Protein AF-A0A1H3NQT1-F1 (afdb_monomer_lite)

Secondary structure (DSSP, 8-state):
-HHHHHHHTS-HHHHHHHHHHHHHTTT---TT---SSSSTT-SS-HHHHHHHHHHHHHHHHTT----HHHHHHHHHHHHHT-

Sequence (82 aa):
MKQTATATGVSVGWACQLRMCFIRNGGMRETGKSTRGGRRRENLSREEEVAFLAPFIEKASAGGILIVSEIKQALDARLTGH

pLDDT: mean 82.45, std 11.01, range [46.78, 94.75]

Radius of gyration: 23.33 Å; chains: 1; bounding box: 44×28×61 Å

Structure (mmCIF, N/CA/C/O backbone):
data_AF-A0A1H3NQT1-F1
#
_entry.id   AF-A0A1H3NQT1-F1
#
loop_
_atom_site.group_PDB
_atom_site.id
_atom_site.type_symbol
_atom_site.label_atom_id
_atom_site.label_alt_id
_atom_site.label_comp_id
_atom_site.label_asym_id
_atom_site.label_entity_id
_atom_site.label_seq_id
_atom_site.pdbx_PDB_ins_code
_atom_site.Cartn_x
_atom_site.Cartn_y
_atom_site.Cartn_z
_atom_site.occupancy
_atom_site.B_iso_or_equiv
_atom_site.auth_seq_id
_atom_site.auth_comp_id
_atom_site.auth_asym_id
_atom_site.auth_atom_id
_atom_site.pdbx_PDB_model_num
ATOM 1 N N . MET A 1 1 ? 20.735 -3.031 -36.167 1.00 87.12 1 MET A N 1
ATOM 2 C CA . MET A 1 1 ? 19.589 -3.326 -35.274 1.00 87.12 1 MET A CA 1
ATOM 3 C C . MET A 1 1 ? 18.485 -4.144 -35.927 1.00 87.12 1 MET A C 1
ATOM 5 O O . MET A 1 1 ? 17.946 -4.984 -35.230 1.00 87.12 1 MET A O 1
ATOM 9 N N . LYS A 1 2 ? 18.145 -3.960 -37.217 1.00 88.81 2 LYS A N 1
ATOM 10 C CA . LYS A 1 2 ? 17.046 -4.705 -37.872 1.00 88.81 2 LYS A CA 1
ATOM 11 C C . LYS A 1 2 ? 17.191 -6.234 -37.781 1.00 88.81 2 LYS A C 1
ATOM 13 O O . LYS A 1 2 ? 16.288 -6.884 -37.285 1.00 88.81 2 LYS A O 1
ATOM 18 N N . GLN A 1 3 ? 18.349 -6.784 -38.149 1.00 90.50 3 GLN A N 1
ATOM 19 C CA . GLN A 1 3 ? 18.604 -8.232 -38.076 1.00 90.50 3 GLN A CA 1
ATOM 20 C C . GLN A 1 3 ? 18.501 -8.782 -36.641 1.00 90.50 3 GLN A C 1
ATOM 22 O O . GLN A 1 3 ? 17.861 -9.800 -36.406 1.00 90.50 3 GLN A O 1
ATOM 27 N N . THR A 1 4 ? 19.072 -8.071 -35.665 1.00 87.38 4 THR A N 1
ATOM 28 C CA . THR A 1 4 ? 18.988 -8.423 -34.239 1.00 87.38 4 THR A CA 1
ATOM 29 C C . THR A 1 4 ? 17.551 -8.380 -33.726 1.00 87.38 4 THR A C 1
ATOM 31 O O . THR A 1 4 ? 17.140 -9.261 -32.982 1.00 87.38 4 THR A O 1
ATOM 34 N N . ALA A 1 5 ? 16.779 -7.374 -34.140 1.00 92.06 5 ALA A N 1
ATOM 35 C CA . ALA A 1 5 ? 15.375 -7.211 -33.785 1.00 92.06 5 ALA A CA 1
ATOM 36 C C . ALA A 1 5 ? 14.524 -8.378 -34.311 1.00 92.06 5 ALA A C 1
ATOM 38 O O . ALA A 1 5 ? 13.757 -8.963 -33.554 1.00 92.06 5 ALA A O 1
ATOM 39 N N . THR A 1 6 ? 14.745 -8.790 -35.563 1.00 93.62 6 THR A N 1
ATOM 40 C CA . THR A 1 6 ? 14.104 -9.973 -36.155 1.00 93.62 6 THR A CA 1
ATOM 41 C C . THR A 1 6 ? 14.474 -11.256 -35.411 1.00 93.62 6 THR A C 1
ATOM 43 O O . THR A 1 6 ? 13.592 -12.038 -35.083 1.00 93.62 6 THR A O 1
ATOM 46 N N . ALA A 1 7 ? 15.755 -11.453 -35.085 1.00 92.81 7 ALA A N 1
ATOM 47 C CA . ALA A 1 7 ? 16.214 -12.644 -34.367 1.00 92.81 7 ALA A CA 1
ATOM 48 C C . ALA A 1 7 ? 15.711 -12.719 -32.911 1.00 92.81 7 ALA A C 1
ATOM 50 O O . ALA A 1 7 ? 15.573 -13.809 -32.368 1.00 92.81 7 ALA A O 1
ATOM 51 N N . THR A 1 8 ? 15.444 -11.573 -32.273 1.00 86.69 8 THR A N 1
ATOM 52 C CA . THR A 1 8 ? 14.980 -11.491 -30.873 1.00 86.69 8 THR A CA 1
ATOM 53 C C . THR A 1 8 ? 13.467 -11.301 -30.734 1.00 86.69 8 THR A C 1
ATOM 55 O O . THR A 1 8 ? 12.956 -11.375 -29.620 1.00 86.69 8 THR A O 1
ATOM 58 N N . GLY A 1 9 ? 12.747 -11.083 -31.841 1.00 92.56 9 GLY A N 1
ATOM 59 C CA . GLY A 1 9 ? 11.289 -10.918 -31.866 1.00 92.56 9 GLY A CA 1
ATOM 60 C C . GLY A 1 9 ? 10.795 -9.566 -31.343 1.00 92.56 9 GLY A C 1
ATOM 61 O O . GLY A 1 9 ? 9.686 -9.471 -30.825 1.00 92.56 9 GLY A O 1
ATOM 62 N N . VAL A 1 10 ? 11.620 -8.520 -31.420 1.00 93.31 10 VAL A N 1
ATOM 63 C CA . VAL A 1 10 ? 11.361 -7.228 -30.760 1.00 93.31 10 VAL A CA 1
ATOM 64 C C . VAL A 1 10 ? 11.432 -6.073 -31.745 1.00 93.31 10 VAL A C 1
ATOM 66 O O . VAL A 1 10 ? 11.934 -6.218 -32.857 1.00 93.31 10 VAL A O 1
ATOM 69 N N . SER A 1 11 ? 10.957 -4.890 -31.352 1.00 94.75 11 SER A N 1
ATOM 70 C CA . SER A 1 11 ? 11.049 -3.715 -32.221 1.00 94.75 11 SER A CA 1
ATOM 71 C C . SER A 1 11 ? 12.503 -3.264 -32.417 1.00 94.75 11 SER A C 1
ATOM 73 O O . SER A 1 11 ? 13.363 -3.438 -31.551 1.00 94.75 11 SER A O 1
ATOM 75 N N . VAL A 1 12 ? 12.791 -2.621 -33.553 1.00 93.88 12 VAL A N 1
ATOM 76 C CA . VAL A 1 12 ? 14.139 -2.112 -33.874 1.00 93.88 12 VAL A CA 1
ATOM 77 C C . VAL A 1 12 ? 14.639 -1.115 -32.820 1.00 93.88 12 VAL A C 1
ATOM 79 O O . VAL A 1 12 ? 15.823 -1.130 -32.473 1.00 93.88 12 VAL A O 1
ATOM 82 N N . GLY A 1 13 ? 13.739 -0.280 -32.289 1.00 94.00 13 GLY A N 1
ATOM 83 C CA . GLY A 1 13 ? 14.042 0.651 -31.201 1.00 94.00 13 GLY A CA 1
ATOM 84 C C . GLY A 1 13 ? 14.390 -0.074 -29.901 1.00 94.00 13 GLY A C 1
ATOM 85 O O . GLY A 1 13 ? 15.404 0.239 -29.277 1.00 94.00 13 GLY A O 1
ATOM 86 N N . TRP A 1 14 ? 13.624 -1.109 -29.544 1.00 91.81 14 TRP A N 1
ATOM 87 C CA . TRP A 1 14 ? 13.886 -1.895 -28.337 1.00 91.81 14 TRP A CA 1
ATOM 88 C C . TRP A 1 14 ? 15.182 -2.704 -28.441 1.00 91.81 14 TRP A C 1
ATOM 90 O O . TRP A 1 14 ? 15.950 -2.752 -27.487 1.00 91.81 14 TRP A O 1
ATOM 100 N N . ALA A 1 15 ? 15.508 -3.240 -29.621 1.00 94.69 15 ALA A N 1
ATOM 101 C CA . ALA A 1 15 ? 16.795 -3.892 -29.868 1.00 94.69 15 ALA A CA 1
ATOM 102 C C . ALA A 1 15 ? 17.988 -2.932 -29.676 1.00 94.69 15 ALA A C 1
ATOM 104 O O . ALA A 1 15 ? 19.024 -3.323 -29.136 1.00 94.69 15 ALA A O 1
ATOM 105 N N . CYS A 1 16 ? 17.844 -1.664 -30.080 1.00 93.12 16 CYS A N 1
ATOM 106 C CA . CYS A 1 16 ? 18.864 -0.640 -29.845 1.00 93.12 16 CYS A CA 1
ATOM 107 C C . CYS A 1 16 ? 19.043 -0.355 -28.347 1.00 93.12 16 CYS A C 1
ATOM 109 O O . CYS A 1 16 ? 20.169 -0.343 -27.845 1.00 93.12 16 CYS A O 1
ATOM 111 N N . GLN A 1 17 ? 17.927 -0.195 -27.631 1.00 90.56 17 GLN A N 1
ATOM 112 C CA . GLN A 1 17 ? 17.913 0.038 -26.189 1.00 90.56 17 GLN A CA 1
ATOM 113 C C . GLN A 1 17 ? 18.533 -1.135 -25.420 1.00 90.56 17 GLN A C 1
ATOM 115 O O . GLN A 1 17 ? 19.393 -0.916 -24.570 1.00 90.56 17 GLN A O 1
ATOM 120 N N . LEU A 1 18 ? 18.180 -2.377 -25.769 1.00 88.81 18 LEU A N 1
ATOM 121 C CA . LEU A 1 18 ? 18.763 -3.582 -25.177 1.00 88.81 18 LEU A CA 1
ATOM 122 C C . LEU A 1 18 ? 20.275 -3.662 -25.391 1.00 88.81 18 LEU A C 1
ATOM 124 O O . LEU A 1 18 ? 21.006 -3.933 -24.440 1.00 88.81 18 LEU A O 1
ATOM 128 N N . ARG A 1 19 ? 20.762 -3.388 -26.610 1.00 88.94 19 ARG A N 1
ATOM 1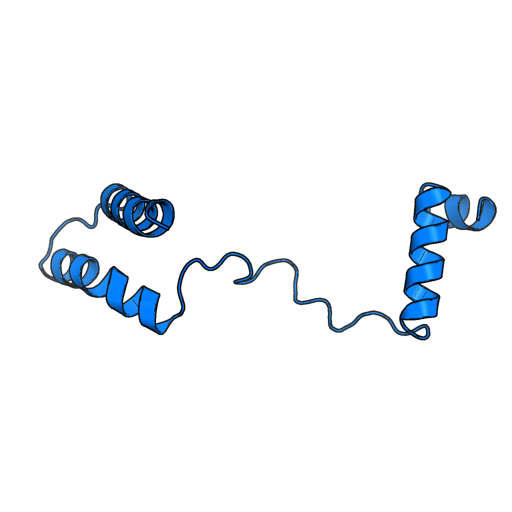29 C CA . ARG A 1 19 ? 22.207 -3.367 -26.890 1.00 88.94 19 ARG A CA 1
ATOM 130 C C . ARG A 1 19 ? 22.915 -2.306 -26.050 1.00 88.94 19 ARG A C 1
ATOM 132 O O . ARG A 1 19 ? 23.977 -2.580 -25.502 1.00 88.94 19 ARG A O 1
ATOM 139 N N . MET A 1 20 ? 22.339 -1.109 -25.940 1.00 90.31 20 MET A N 1
ATOM 140 C CA . MET A 1 20 ? 22.914 -0.034 -25.130 1.00 90.31 20 MET A CA 1
ATOM 141 C C . MET A 1 20 ? 22.953 -0.412 -23.645 1.00 90.31 20 MET A C 1
ATOM 143 O O . MET A 1 20 ? 23.978 -0.217 -23.001 1.00 90.31 20 MET A O 1
ATOM 147 N N . CYS A 1 21 ? 21.879 -0.999 -23.108 1.00 84.69 21 CYS A N 1
ATOM 148 C CA . CYS A 1 21 ? 21.853 -1.519 -21.740 1.00 84.69 21 CYS A CA 1
ATOM 149 C C . CYS A 1 21 ? 22.917 -2.603 -21.523 1.00 84.69 21 CYS A C 1
ATOM 151 O O . CYS A 1 21 ? 23.623 -2.562 -20.523 1.00 84.69 21 CYS A O 1
ATOM 153 N N . PHE A 1 22 ? 23.079 -3.530 -22.469 1.00 85.62 22 PHE A N 1
ATOM 154 C CA . PHE A 1 22 ? 24.099 -4.577 -22.395 1.00 85.62 22 PHE A CA 1
ATOM 155 C C . PHE A 1 22 ? 25.521 -4.000 -22.358 1.00 85.62 22 PHE A C 1
ATOM 157 O O . PHE A 1 22 ? 26.320 -4.402 -21.518 1.00 85.62 22 PHE A O 1
ATOM 164 N N . ILE A 1 23 ? 25.825 -3.022 -23.220 1.00 88.31 23 ILE A N 1
ATOM 165 C CA . ILE A 1 23 ? 27.133 -2.347 -23.246 1.00 88.31 23 ILE A CA 1
ATOM 166 C C . ILE A 1 23 ? 27.368 -1.563 -21.948 1.00 88.31 23 ILE A C 1
ATOM 168 O O . ILE A 1 23 ? 28.434 -1.682 -21.352 1.00 88.31 23 ILE A O 1
ATOM 172 N N . ARG A 1 24 ? 26.373 -0.795 -21.481 1.00 84.56 24 ARG A N 1
ATOM 173 C CA . ARG A 1 24 ? 26.469 -0.013 -20.234 1.00 84.56 24 ARG A CA 1
ATOM 174 C C . ARG A 1 24 ? 26.683 -0.890 -19.004 1.00 84.56 24 ARG A C 1
ATOM 176 O O . ARG A 1 24 ? 27.428 -0.500 -18.117 1.00 84.56 24 ARG A O 1
ATOM 183 N N . ASN A 1 25 ? 26.083 -2.076 -18.981 1.00 81.88 25 ASN A N 1
ATOM 184 C CA . ASN A 1 25 ? 26.235 -3.038 -17.892 1.00 81.88 25 ASN A CA 1
ATOM 185 C C . ASN A 1 25 ? 27.474 -3.943 -18.063 1.00 81.88 25 ASN A C 1
ATOM 187 O O . ASN A 1 25 ? 27.568 -4.983 -17.416 1.00 81.88 25 ASN A O 1
ATOM 191 N N . GLY A 1 26 ? 28.417 -3.591 -18.951 1.00 84.25 26 GLY A N 1
ATOM 192 C CA . GLY A 1 26 ? 29.675 -4.326 -19.129 1.00 84.25 26 GLY A CA 1
ATOM 193 C C . GLY A 1 26 ? 29.497 -5.752 -19.655 1.00 84.25 26 GLY A C 1
ATOM 194 O O . GLY A 1 26 ? 30.305 -6.625 -19.359 1.00 84.25 26 GLY A O 1
ATOM 195 N N . GLY A 1 27 ? 28.409 -6.023 -20.382 1.00 78.50 27 GLY A N 1
ATOM 196 C CA . GLY A 1 27 ? 28.066 -7.360 -20.866 1.00 78.50 27 GLY A CA 1
ATOM 197 C C . GLY A 1 27 ? 27.605 -8.335 -19.778 1.00 78.50 27 GLY A C 1
ATOM 198 O O . GLY A 1 27 ? 27.302 -9.492 -20.078 1.00 78.50 27 GLY A O 1
ATOM 199 N N . MET A 1 28 ? 27.504 -7.888 -18.524 1.00 73.19 28 MET A N 1
ATOM 200 C CA . MET A 1 28 ? 26.961 -8.694 -17.442 1.00 73.19 28 MET A CA 1
ATOM 201 C C . MET A 1 28 ? 25.434 -8.658 -17.460 1.00 73.19 28 MET A C 1
ATOM 203 O O . MET A 1 28 ? 24.801 -7.619 -17.676 1.00 73.19 28 MET A O 1
ATOM 207 N N . ARG A 1 29 ? 24.816 -9.817 -17.202 1.00 64.19 29 ARG A N 1
ATOM 208 C CA . ARG A 1 29 ? 23.391 -9.850 -16.865 1.00 64.19 29 ARG A CA 1
ATOM 209 C C . ARG A 1 29 ? 23.216 -9.061 -15.577 1.00 64.19 29 ARG A C 1
ATOM 211 O O . ARG A 1 29 ? 23.936 -9.277 -14.610 1.00 64.19 29 ARG A O 1
ATOM 218 N N . GLU A 1 30 ? 22.239 -8.170 -15.576 1.00 64.06 30 GLU A N 1
ATOM 219 C CA . GLU A 1 30 ? 21.840 -7.397 -14.407 1.00 64.06 30 GLU A CA 1
ATOM 220 C C . GLU A 1 30 ? 21.204 -8.358 -13.381 1.00 64.06 30 GLU A C 1
ATOM 222 O O . GLU A 1 30 ? 19.991 -8.546 -13.338 1.00 64.06 30 GLU A O 1
ATOM 227 N N . THR A 1 31 ? 22.039 -9.055 -12.607 1.00 60.38 31 THR A N 1
ATOM 228 C CA . THR A 1 31 ? 21.629 -10.025 -11.575 1.00 60.38 31 THR A CA 1
ATOM 229 C C . THR A 1 31 ? 21.071 -9.336 -10.331 1.00 60.38 31 THR A C 1
ATOM 231 O O . THR A 1 31 ? 20.364 -9.959 -9.548 1.00 60.38 31 THR A O 1
ATOM 234 N N . GLY A 1 32 ? 21.331 -8.032 -10.186 1.00 58.53 32 GLY A N 1
ATOM 235 C CA . GLY A 1 32 ? 20.839 -7.178 -9.106 1.00 58.53 32 GLY A CA 1
ATOM 236 C C . GLY A 1 32 ? 19.462 -6.561 -9.351 1.00 58.53 32 GLY A C 1
ATOM 237 O O . GLY A 1 32 ? 19.055 -5.672 -8.602 1.00 58.53 32 GLY A O 1
ATOM 238 N N . LYS A 1 33 ? 18.718 -6.979 -10.387 1.00 58.53 33 LYS A N 1
ATOM 239 C CA . LYS A 1 33 ? 17.317 -6.565 -10.509 1.00 58.53 33 LYS A CA 1
ATOM 240 C C . LYS A 1 33 ? 16.540 -7.197 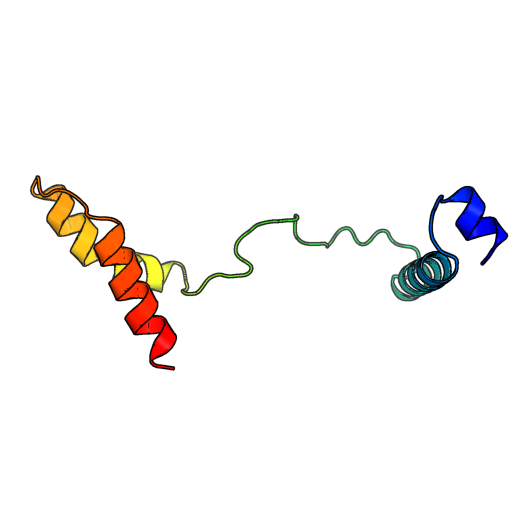-9.362 1.00 58.53 33 LYS A C 1
ATOM 242 O O . LYS A 1 33 ? 16.156 -8.359 -9.432 1.00 58.53 33 LYS A O 1
ATOM 247 N N . SER A 1 34 ? 16.325 -6.394 -8.318 1.00 58.69 34 SER A N 1
ATOM 248 C CA . SER A 1 34 ? 15.403 -6.664 -7.217 1.00 58.69 34 SER A CA 1
ATOM 249 C C . SER A 1 34 ? 14.183 -7.398 -7.774 1.00 58.69 34 SER A C 1
ATOM 251 O O . SER A 1 34 ? 13.530 -6.883 -8.696 1.00 58.69 34 SER A O 1
ATOM 253 N N . THR A 1 35 ? 13.949 -8.614 -7.265 1.00 58.66 35 THR A N 1
ATOM 254 C CA . THR A 1 35 ? 12.864 -9.516 -7.665 1.00 58.66 35 THR A CA 1
ATOM 255 C C . THR A 1 35 ? 11.613 -8.703 -7.964 1.00 58.66 35 THR A C 1
ATOM 257 O O . THR A 1 35 ? 11.276 -7.767 -7.237 1.00 58.66 35 THR A O 1
ATOM 260 N N . ARG A 1 36 ? 10.950 -8.972 -9.090 1.00 56.03 36 ARG A N 1
ATOM 261 C CA . ARG A 1 36 ? 9.696 -8.289 -9.417 1.00 56.03 36 ARG A CA 1
ATOM 262 C C . ARG A 1 36 ? 8.719 -8.539 -8.263 1.00 56.03 36 ARG 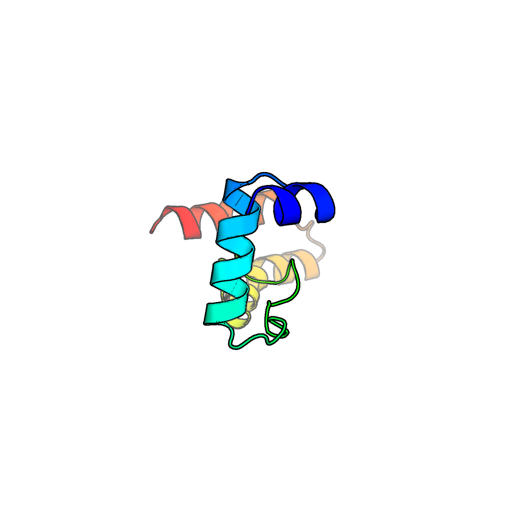A C 1
ATOM 264 O O . ARG A 1 36 ? 8.454 -9.689 -7.935 1.00 56.03 36 ARG A O 1
ATOM 271 N N . GLY A 1 37 ? 8.237 -7.468 -7.639 1.00 66.31 37 GLY A N 1
ATOM 272 C CA . GLY A 1 37 ? 7.555 -7.544 -6.345 1.00 66.31 37 GLY A CA 1
ATOM 273 C C . GLY A 1 37 ? 8.451 -7.106 -5.186 1.00 66.31 37 GLY A C 1
ATOM 274 O O . GLY A 1 37 ? 9.526 -6.541 -5.383 1.00 66.31 37 GLY A O 1
ATOM 275 N N . GLY A 1 38 ? 7.958 -7.288 -3.969 1.00 71.00 38 GLY A N 1
ATOM 276 C CA . GLY A 1 38 ? 8.569 -6.724 -2.777 1.00 71.00 38 GLY A CA 1
ATOM 277 C C . GLY A 1 38 ? 8.054 -5.325 -2.468 1.00 71.00 38 GLY A C 1
ATOM 278 O O . GLY A 1 38 ? 7.066 -4.832 -3.008 1.00 71.00 38 GLY A O 1
ATOM 279 N N . ARG A 1 39 ? 8.743 -4.688 -1.546 1.00 78.25 39 ARG A N 1
ATOM 280 C CA . ARG A 1 39 ? 8.190 -3.658 -0.683 1.00 78.25 39 ARG A CA 1
ATOM 281 C C . ARG A 1 39 ? 8.556 -2.252 -1.246 1.00 78.25 39 ARG A C 1
ATOM 283 O O . ARG A 1 39 ? 8.913 -1.306 -0.568 1.00 78.25 39 ARG A O 1
ATOM 290 N N . ARG A 1 40 ? 8.492 -2.129 -2.585 1.00 71.56 40 ARG A N 1
ATOM 291 C CA . ARG A 1 40 ? 8.881 -0.925 -3.365 1.00 71.56 40 ARG A CA 1
ATOM 292 C C . ARG A 1 40 ? 7.895 0.246 -3.255 1.00 71.56 40 ARG A C 1
ATOM 294 O O . ARG A 1 40 ? 8.236 1.355 -3.643 1.00 71.56 40 ARG A O 1
ATOM 301 N N . ARG A 1 41 ? 6.660 -0.028 -2.833 1.00 76.94 41 ARG A N 1
ATOM 302 C CA . ARG A 1 41 ? 5.582 0.957 -2.625 1.00 76.94 41 ARG A CA 1
ATOM 303 C C . ARG A 1 41 ? 5.111 0.937 -1.169 1.00 76.94 41 ARG A C 1
ATOM 305 O O . ARG A 1 41 ? 3.920 1.050 -0.903 1.00 76.94 41 ARG A O 1
ATOM 312 N N . GLU A 1 42 ? 6.033 0.665 -0.251 1.00 84.25 42 GLU A N 1
ATOM 313 C CA . GLU 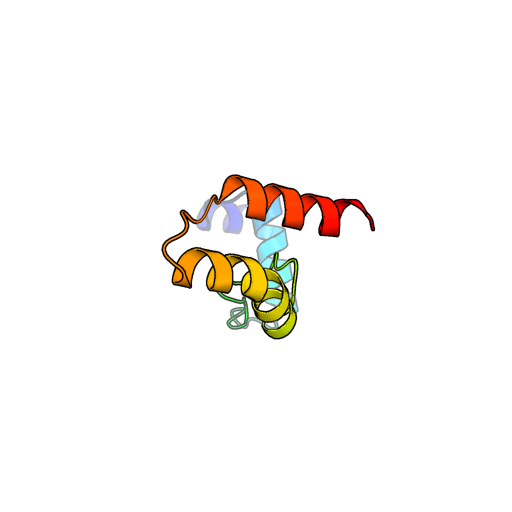A 1 42 ? 5.767 0.852 1.172 1.00 84.25 42 GLU A CA 1
ATOM 314 C C . GLU A 1 42 ? 5.407 2.303 1.442 1.00 84.25 42 GLU A C 1
ATOM 316 O O . GLU A 1 42 ? 6.069 3.208 0.940 1.00 84.25 42 GLU A O 1
ATOM 321 N N . ASN A 1 43 ? 4.383 2.499 2.261 1.00 85.75 43 ASN A N 1
ATOM 322 C CA . ASN A 1 43 ? 4.029 3.815 2.767 1.00 85.75 43 ASN A CA 1
ATOM 323 C C . ASN A 1 43 ? 4.687 4.105 4.126 1.00 85.75 43 ASN A C 1
ATOM 325 O O . ASN A 1 43 ? 4.720 5.256 4.541 1.00 85.75 43 ASN A O 1
ATOM 329 N N . LEU A 1 44 ? 5.153 3.066 4.830 1.00 86.81 44 LEU A N 1
ATOM 330 C CA . LEU A 1 44 ? 5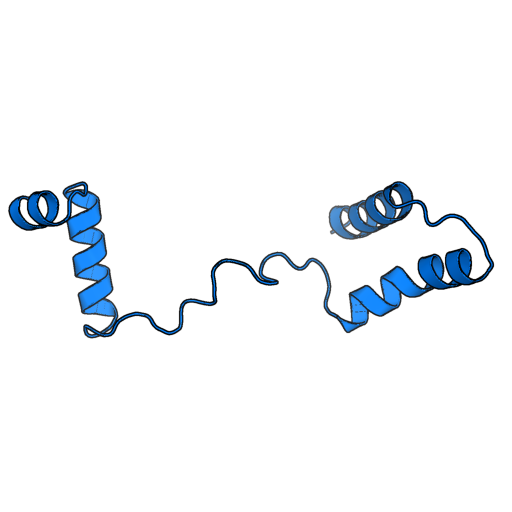.637 3.115 6.210 1.00 86.81 44 LEU A CA 1
ATOM 331 C C . LEU A 1 44 ? 6.774 2.099 6.412 1.00 86.81 44 LEU A C 1
ATOM 333 O O . LEU A 1 44 ? 6.758 1.013 5.818 1.00 86.81 44 LEU A O 1
ATOM 337 N N . SER A 1 45 ? 7.726 2.421 7.292 1.00 87.94 45 SER A N 1
ATOM 338 C CA . SER A 1 45 ? 8.721 1.450 7.764 1.00 87.94 45 SER A CA 1
ATOM 339 C C . SER A 1 45 ? 8.045 0.303 8.533 1.00 87.94 45 SER A C 1
ATOM 341 O O . SER A 1 45 ? 6.873 0.381 8.904 1.00 87.94 45 SER A O 1
ATOM 343 N N . ARG A 1 46 ? 8.770 -0.793 8.803 1.00 86.81 46 ARG A N 1
ATOM 344 C CA . ARG A 1 46 ? 8.207 -1.896 9.607 1.00 86.81 46 ARG A CA 1
ATOM 345 C C . ARG A 1 46 ? 7.830 -1.439 11.012 1.00 86.81 46 ARG A C 1
ATOM 347 O O . ARG A 1 46 ? 6.787 -1.841 11.518 1.00 86.81 46 ARG A O 1
ATOM 354 N N . GLU A 1 47 ? 8.673 -0.622 11.634 1.00 90.56 47 GLU A N 1
ATOM 355 C CA . GLU A 1 47 ? 8.415 -0.092 12.971 1.00 90.56 47 GLU A CA 1
ATOM 356 C C . GLU A 1 47 ? 7.163 0.795 12.969 1.00 90.56 47 GLU A C 1
ATOM 358 O O . GLU A 1 47 ? 6.310 0.679 13.849 1.00 90.56 47 GLU A O 1
ATOM 363 N N . GLU A 1 48 ? 7.012 1.632 11.942 1.00 88.31 48 GLU A N 1
ATOM 364 C CA . GLU A 1 48 ? 5.859 2.518 11.795 1.00 88.31 48 GLU A CA 1
ATOM 365 C C . GLU A 1 48 ? 4.555 1.769 11.489 1.00 88.31 48 GLU A C 1
ATOM 367 O O . GLU A 1 48 ? 3.495 2.180 11.965 1.00 88.31 48 GLU A O 1
ATOM 372 N N . GLU A 1 49 ? 4.611 0.676 10.721 1.00 90.69 49 GLU A N 1
ATOM 373 C CA . GLU A 1 49 ? 3.461 -0.207 10.486 1.00 90.69 49 GLU A CA 1
ATOM 374 C C . GLU A 1 49 ? 3.001 -0.880 11.783 1.00 90.69 49 GLU A C 1
ATOM 376 O O . GLU A 1 49 ? 1.804 -0.908 12.064 1.00 90.69 49 GLU A O 1
ATOM 381 N N . VAL A 1 50 ? 3.936 -1.384 12.596 1.00 90.81 50 VAL A N 1
ATOM 382 C CA . VAL A 1 50 ? 3.618 -2.007 13.892 1.00 90.81 50 VAL A CA 1
ATOM 383 C C . VAL A 1 50 ? 2.965 -0.993 14.827 1.00 90.81 50 VAL A C 1
ATOM 385 O O . VAL A 1 50 ? 1.907 -1.276 15.390 1.00 90.81 50 VAL A O 1
ATOM 388 N N . ALA A 1 51 ? 3.546 0.203 14.946 1.00 91.81 51 ALA A N 1
ATOM 389 C CA . ALA A 1 51 ? 2.984 1.270 15.770 1.00 91.81 51 ALA A CA 1
ATOM 390 C C . ALA A 1 51 ? 1.590 1.708 15.284 1.00 91.81 51 ALA A C 1
ATOM 392 O O . ALA A 1 51 ? 0.702 1.961 16.095 1.00 91.81 51 ALA A O 1
ATOM 393 N N . PHE A 1 52 ? 1.374 1.760 13.966 1.00 92.00 52 PHE A N 1
ATOM 394 C CA . PHE A 1 52 ? 0.081 2.111 13.377 1.00 92.00 52 PHE A CA 1
ATOM 395 C C . PHE A 1 52 ? -0.996 1.048 13.626 1.00 92.00 52 PHE A C 1
ATOM 397 O O . PHE A 1 52 ? -2.148 1.389 13.896 1.00 92.00 52 PHE A O 1
ATOM 404 N N . LEU A 1 53 ? -0.640 -0.235 13.532 1.00 91.44 53 LEU A N 1
ATOM 405 C CA . LEU A 1 53 ? -1.592 -1.340 13.658 1.00 91.44 53 LEU A CA 1
ATOM 406 C C . LEU A 1 53 ? -1.913 -1.711 15.111 1.00 91.44 53 LEU A C 1
ATOM 408 O O . LEU A 1 53 ? -2.994 -2.249 15.356 1.00 91.44 53 LEU A O 1
ATOM 412 N N . ALA A 1 54 ? -1.027 -1.406 16.065 1.00 90.50 54 ALA A N 1
ATOM 413 C CA . ALA A 1 54 ? -1.192 -1.715 17.488 1.00 90.50 54 ALA A CA 1
ATOM 414 C C . ALA A 1 54 ? -2.607 -1.428 18.049 1.00 90.50 54 ALA A C 1
ATOM 416 O O . ALA A 1 54 ? -3.237 -2.367 18.541 1.00 90.50 54 ALA A O 1
ATOM 417 N N . PRO A 1 55 ? -3.190 -0.218 17.901 1.00 88.12 55 PRO A N 1
ATOM 418 C CA . PRO A 1 55 ? -4.513 0.078 18.460 1.00 88.12 55 PRO A CA 1
ATOM 419 C C . PRO A 1 55 ? -5.662 -0.721 17.823 1.00 88.12 55 PRO A C 1
ATOM 421 O O . PRO A 1 55 ? -6.703 -0.912 18.452 1.00 88.12 55 PRO A O 1
ATOM 424 N N . PHE A 1 56 ? -5.509 -1.195 16.584 1.00 87.50 56 PHE A N 1
ATOM 425 C CA . PHE A 1 56 ? -6.514 -2.036 15.924 1.00 87.50 56 PHE A CA 1
ATOM 426 C C . PHE A 1 56 ? -6.400 -3.497 16.371 1.00 87.50 56 PHE A C 1
ATOM 428 O O . PHE A 1 56 ? -7.414 -4.162 16.587 1.00 87.50 56 PHE A O 1
ATOM 435 N N . ILE A 1 57 ? -5.169 -3.981 16.550 1.00 86.12 57 ILE A N 1
ATOM 436 C CA . ILE A 1 57 ? -4.887 -5.343 17.014 1.00 86.12 57 ILE A CA 1
ATOM 437 C C . ILE A 1 57 ? -5.331 -5.517 18.470 1.00 86.12 57 ILE A C 1
ATOM 439 O O . ILE A 1 57 ? -5.960 -6.522 18.789 1.00 86.12 57 ILE A O 1
ATOM 443 N N . GLU A 1 58 ? -5.079 -4.537 19.340 1.00 85.50 58 GLU A N 1
ATOM 444 C CA . GLU A 1 58 ? -5.524 -4.577 20.740 1.00 85.50 58 GLU A CA 1
ATOM 445 C C . GLU A 1 58 ? -7.053 -4.660 20.856 1.00 85.50 58 GLU A C 1
ATOM 447 O O . GLU A 1 58 ? -7.578 -5.490 21.600 1.00 85.50 58 GLU A O 1
ATOM 452 N N . LYS A 1 59 ? -7.782 -3.873 20.053 1.00 79.94 59 LYS A N 1
ATOM 453 C CA . LYS A 1 59 ? -9.252 -3.931 19.988 1.00 79.94 59 LYS A CA 1
ATOM 454 C C . LYS A 1 59 ? -9.770 -5.280 19.484 1.00 79.94 59 LYS A C 1
ATOM 456 O O . LYS A 1 59 ? -10.763 -5.782 20.008 1.00 79.94 59 LYS A O 1
ATOM 461 N N . ALA A 1 60 ? -9.110 -5.874 18.489 1.00 81.00 60 ALA A N 1
ATOM 462 C CA . ALA A 1 60 ? -9.485 -7.187 17.966 1.00 81.00 60 ALA A CA 1
ATOM 463 C C . ALA A 1 60 ? -9.174 -8.324 18.955 1.00 81.00 6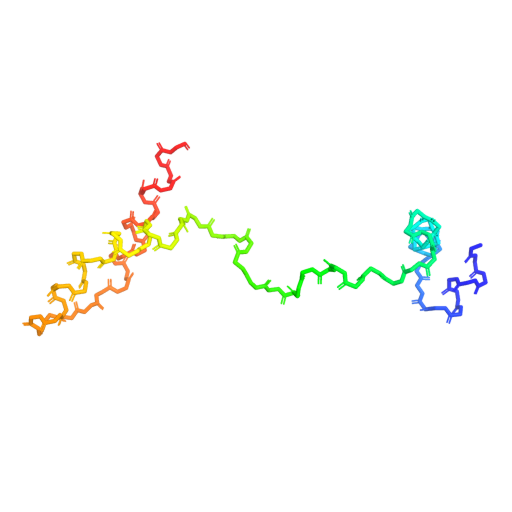0 ALA A C 1
ATOM 465 O O . ALA A 1 60 ? -9.955 -9.263 19.092 1.00 81.00 60 ALA A O 1
ATOM 466 N N . SER A 1 61 ? -8.066 -8.210 19.694 1.00 75.69 61 SER A N 1
ATOM 467 C CA . SER A 1 61 ? -7.661 -9.162 20.737 1.00 75.69 61 SER A CA 1
ATOM 468 C C . SER A 1 61 ? -8.693 -9.266 21.868 1.00 75.69 61 SER A C 1
ATOM 470 O O . SER A 1 61 ? -8.929 -10.346 22.402 1.00 75.69 61 SER A O 1
ATOM 472 N N . ALA A 1 62 ? -9.393 -8.168 22.175 1.00 77.38 62 ALA A N 1
ATOM 473 C CA . ALA A 1 62 ? -10.477 -8.130 23.160 1.00 77.38 62 ALA A CA 1
ATOM 474 C C . ALA A 1 62 ? -11.800 -8.782 22.685 1.00 77.38 62 ALA A C 1
ATOM 476 O O . ALA A 1 62 ? -12.826 -8.644 23.350 1.00 77.38 62 ALA A O 1
ATOM 477 N N . GLY A 1 63 ? -11.802 -9.473 21.539 1.00 69.81 63 GLY A N 1
ATOM 478 C CA . GLY A 1 63 ? -12.995 -10.083 20.941 1.00 69.81 63 GLY A CA 1
ATOM 479 C C . GLY A 1 63 ? -13.781 -9.147 20.017 1.00 69.81 63 GLY A C 1
ATOM 480 O O . GLY A 1 63 ? -14.889 -9.483 19.601 1.00 69.81 63 GLY A O 1
ATOM 481 N N . GLY A 1 64 ? -13.227 -7.975 19.690 1.00 70.81 64 GLY A N 1
ATOM 482 C CA . GLY A 1 64 ? -13.794 -7.056 18.708 1.00 70.81 64 GLY A CA 1
ATOM 483 C C . GLY A 1 64 ? -13.582 -7.529 17.266 1.00 70.81 64 GLY A C 1
ATOM 484 O O . GLY A 1 64 ? -12.598 -8.192 16.941 1.00 70.81 64 GLY A O 1
ATOM 485 N N . ILE A 1 65 ? -14.496 -7.159 16.368 1.00 73.88 65 ILE A N 1
ATOM 486 C CA . ILE A 1 65 ? -14.325 -7.390 14.928 1.00 73.88 65 ILE A CA 1
ATOM 487 C C . ILE A 1 65 ? -13.307 -6.381 14.392 1.00 73.88 65 ILE A C 1
ATOM 489 O O . ILE A 1 65 ? -13.477 -5.172 14.544 1.00 73.88 65 ILE A O 1
ATOM 493 N N . LEU A 1 66 ? -12.262 -6.875 13.728 1.00 79.12 66 LEU A N 1
ATOM 494 C CA . LEU A 1 66 ? -11.310 -6.033 13.010 1.00 79.12 66 LEU A CA 1
ATOM 495 C C . LEU A 1 66 ? -11.927 -5.569 11.684 1.00 79.12 66 LEU A C 1
ATOM 497 O O . LEU A 1 66 ? -12.085 -6.360 10.752 1.00 79.12 66 LEU A O 1
ATOM 501 N N . ILE A 1 67 ? -12.252 -4.282 11.578 1.00 82.94 67 ILE A N 1
ATOM 502 C CA . ILE A 1 67 ? -12.852 -3.712 10.369 1.00 82.94 67 ILE A CA 1
ATOM 503 C C . ILE A 1 67 ? -11.750 -3.152 9.461 1.00 82.94 67 ILE A C 1
ATOM 505 O O . ILE A 1 67 ? -11.208 -2.070 9.680 1.00 82.94 67 ILE A O 1
ATOM 509 N N . VAL A 1 68 ? -11.431 -3.885 8.390 1.00 84.88 68 VAL A N 1
ATOM 510 C CA . VAL A 1 68 ? -10.362 -3.522 7.435 1.00 84.88 68 VAL A CA 1
ATOM 511 C C . VAL A 1 68 ? -10.602 -2.159 6.771 1.00 84.88 68 VAL A C 1
ATOM 513 O O . VAL A 1 68 ? -9.646 -1.438 6.480 1.00 84.88 68 VAL A O 1
ATOM 516 N N . SER A 1 69 ? -11.863 -1.769 6.554 1.00 85.75 69 SER A N 1
ATOM 517 C CA . SER A 1 69 ? -12.189 -0.471 5.952 1.00 85.75 69 SER A CA 1
ATOM 518 C C . SER A 1 69 ? -11.773 0.714 6.826 1.00 85.75 69 SER A C 1
ATOM 520 O O . SER A 1 69 ? -11.320 1.718 6.284 1.00 85.75 69 SER A O 1
ATOM 522 N N . GLU A 1 70 ? -11.854 0.597 8.155 1.00 86.19 70 GLU A N 1
ATOM 523 C CA . GLU A 1 70 ? -11.420 1.654 9.081 1.00 86.19 70 GLU A CA 1
ATOM 524 C C . GLU A 1 70 ? -9.900 1.834 9.046 1.00 86.19 70 GLU A C 1
ATOM 526 O O . GLU A 1 70 ? -9.403 2.957 8.985 1.00 86.19 70 GLU A O 1
ATOM 531 N N . ILE A 1 71 ? -9.155 0.725 8.992 1.00 89.62 71 ILE A N 1
ATOM 532 C CA . ILE A 1 71 ? -7.691 0.742 8.870 1.00 89.62 71 ILE A CA 1
ATOM 533 C C . ILE A 1 71 ? -7.278 1.438 7.570 1.00 89.62 71 ILE A C 1
ATOM 535 O O . ILE A 1 71 ? -6.363 2.261 7.565 1.00 89.62 71 ILE A O 1
ATOM 539 N N . LYS A 1 72 ? -7.968 1.138 6.460 1.00 88.88 72 LYS A N 1
ATOM 540 C CA . LYS A 1 72 ? -7.690 1.754 5.158 1.00 88.88 72 LYS A CA 1
ATOM 541 C C . LYS A 1 72 ? -7.962 3.261 5.171 1.00 88.88 72 LYS A C 1
ATOM 543 O O . LYS A 1 72 ? -7.112 4.015 4.712 1.00 88.88 72 LYS A O 1
ATOM 548 N N . GLN A 1 73 ? -9.085 3.697 5.742 1.00 89.44 73 GLN A N 1
ATOM 549 C CA . GLN A 1 73 ? -9.404 5.123 5.886 1.00 89.44 73 GLN A CA 1
ATOM 550 C C . GLN A 1 73 ? -8.382 5.858 6.761 1.00 89.44 73 GLN A C 1
ATOM 552 O O . GLN A 1 73 ? -7.930 6.939 6.393 1.00 89.44 73 GLN A O 1
ATOM 557 N N . ALA A 1 74 ? -7.975 5.260 7.885 1.00 89.19 74 ALA A N 1
ATOM 558 C CA . ALA A 1 74 ? -6.959 5.831 8.766 1.00 89.19 74 ALA A CA 1
ATOM 559 C C . ALA A 1 74 ? -5.585 5.934 8.081 1.00 89.19 74 ALA A C 1
ATOM 561 O O . ALA A 1 74 ? -4.884 6.934 8.242 1.00 89.19 74 ALA A O 1
ATOM 562 N N . LEU A 1 75 ? -5.211 4.925 7.286 1.00 90.75 75 LEU A N 1
ATOM 563 C CA . LEU A 1 75 ? -3.976 4.945 6.504 1.00 90.75 75 LEU A CA 1
ATOM 564 C C . LEU A 1 75 ? -4.024 6.031 5.424 1.00 90.75 75 LEU A C 1
ATOM 566 O O . LEU A 1 75 ? -3.071 6.791 5.281 1.00 90.75 75 LEU A O 1
ATOM 570 N N . ASP A 1 76 ? -5.133 6.136 4.693 1.00 88.88 76 ASP A N 1
ATOM 571 C CA . ASP A 1 76 ? -5.291 7.141 3.643 1.00 88.88 76 ASP A CA 1
ATOM 572 C C . ASP A 1 76 ? -5.286 8.558 4.231 1.00 88.88 76 ASP A C 1
ATOM 574 O O . ASP A 1 76 ? -4.572 9.417 3.723 1.00 88.88 76 ASP A O 1
ATOM 578 N N . ALA A 1 77 ? -5.964 8.804 5.356 1.00 88.88 77 ALA A N 1
ATOM 579 C CA . ALA A 1 77 ? -5.910 10.096 6.045 1.00 88.88 77 ALA A CA 1
ATOM 580 C C . ALA A 1 77 ? -4.473 10.493 6.435 1.00 88.88 77 ALA A C 1
ATOM 582 O O . ALA A 1 77 ? -4.083 11.648 6.271 1.00 88.88 77 ALA A O 1
ATOM 583 N N . ARG A 1 78 ? -3.662 9.529 6.889 1.00 85.94 78 ARG A N 1
ATOM 584 C CA . ARG A 1 78 ? -2.253 9.757 7.245 1.00 85.94 78 ARG A CA 1
ATOM 585 C C . ARG A 1 78 ? -1.371 10.065 6.030 1.00 85.94 78 ARG A C 1
ATOM 587 O O . ARG A 1 78 ? -0.417 10.821 6.165 1.00 85.94 78 ARG A O 1
ATOM 594 N N . LEU A 1 79 ? -1.675 9.491 4.865 1.00 84.94 79 LEU A N 1
ATOM 595 C CA . LEU A 1 79 ? -0.881 9.662 3.641 1.00 84.94 79 LEU A CA 1
ATOM 596 C C . LEU A 1 79 ? -1.312 10.854 2.782 1.00 84.94 79 LEU A C 1
ATOM 598 O O . LEU A 1 79 ? -0.484 11.413 2.074 1.00 84.94 79 LEU A O 1
ATOM 602 N N . THR A 1 80 ? -2.586 11.245 2.836 1.00 75.50 80 THR A N 1
ATOM 603 C CA . THR A 1 80 ? -3.127 12.364 2.039 1.00 75.50 80 THR A CA 1
ATOM 604 C C . THR A 1 80 ? -2.902 13.727 2.711 1.00 75.50 80 THR A C 1
ATOM 606 O O . THR A 1 80 ? -3.126 14.760 2.091 1.00 75.50 80 THR A O 1
ATOM 609 N N . GLY A 1 81 ? -2.477 13.744 3.979 1.00 59.81 81 GLY A N 1
ATOM 610 C CA . GLY A 1 81 ? -2.156 14.960 4.737 1.00 59.81 81 GLY A CA 1
ATOM 611 C C . GLY A 1 81 ? -0.729 15.497 4.550 1.00 59.81 81 GLY A C 1
ATOM 612 O O . GLY A 1 81 ? -0.329 16.359 5.331 1.00 59.81 81 GLY A O 1
ATOM 613 N N . HIS A 1 82 ? 0.029 14.985 3.573 1.00 46.78 82 HIS A N 1
ATOM 614 C CA . HIS A 1 82 ? 1.416 15.356 3.265 1.00 46.78 82 HIS A CA 1
ATOM 615 C C . HIS A 1 82 ? 1.562 15.973 1.873 1.00 46.78 82 HIS A C 1
ATOM 617 O O . HIS A 1 82 ? 0.884 15.492 0.937 1.00 46.78 82 HIS A O 1
#

Foldseek 3Di:
DVVQCVVVVHDPVVSVVVVVVCVVVVVDDPPVPDPPDDDPPPPDDPVRVCVLCVVLVVCVVVVDDRDVVVSVVVSCVVRVVD